Protein AF-B7RTT0-F1 (afdb_monomer)

Mean predicted aligned error: 3.62 Å

Solvent-accessible surface area (backbone atoms only — not comparable to full-atom values): 4391 Å² total; per-residue (Å²): 135,84,69,43,97,49,94,91,38,69,53,88,74,46,82,43,78,44,77,44,95,91,73,50,77,45,80,39,39,50,43,96,66,60,96,83,73,81,56,95,84,62,59,63,42,82,44,78,42,82,72,56,98,87,42,69,43,74,32,29,29,74,49,81,133

pLDDT: mean 92.55, std 6.16, range [68.12, 98.12]

Structure (mmCIF, N/CA/C/O backbone):
data_AF-B7RTT0-F1
#
_entry.id   AF-B7RTT0-F1
#
loop_
_atom_site.group_PDB
_atom_site.id
_atom_site.type_symbol
_atom_site.label_atom_id
_atom_site.label_alt_id
_atom_site.label_comp_id
_atom_site.label_asym_id
_atom_site.label_entity_id
_atom_site.label_seq_id
_atom_site.pdbx_PDB_ins_code
_atom_site.Cartn_x
_atom_site.Cartn_y
_atom_site.Cartn_z
_atom_site.occupancy
_atom_site.B_iso_or_equiv
_atom_site.auth_seq_id
_atom_site.auth_comp_id
_atom_site.auth_asym_id
_atom_site.auth_atom_id
_atom_site.pdbx_PDB_model_num
ATOM 1 N N . MET A 1 1 ? 15.238 0.839 16.667 1.00 68.25 1 MET A N 1
ATOM 2 C CA . MET A 1 1 ? 15.433 1.360 15.297 1.00 68.25 1 MET A CA 1
ATOM 3 C C . MET A 1 1 ? 14.631 0.483 14.351 1.00 68.25 1 MET A C 1
ATOM 5 O O . MET A 1 1 ? 14.824 -0.726 14.395 1.00 68.25 1 MET A O 1
ATOM 9 N N . GLN A 1 2 ? 13.709 1.051 13.574 1.00 79.06 2 GLN A N 1
ATOM 10 C CA . GLN 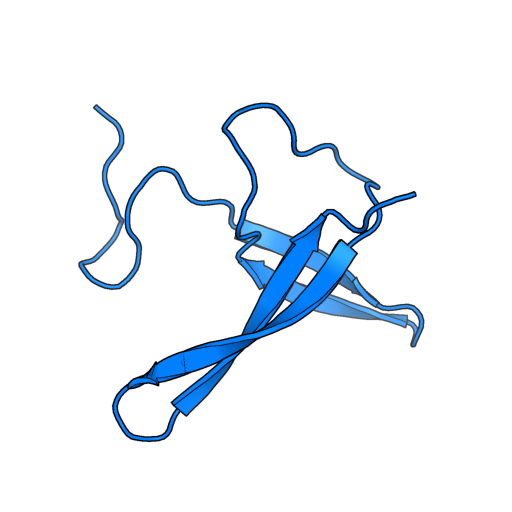A 1 2 ? 13.025 0.330 12.493 1.00 79.06 2 GLN A CA 1
ATOM 11 C C . GLN A 1 2 ? 13.954 0.281 11.272 1.00 79.06 2 GLN A C 1
ATOM 13 O O . GLN A 1 2 ? 14.642 1.260 10.991 1.00 79.06 2 GLN A O 1
ATOM 18 N N . ARG A 1 3 ? 14.031 -0.862 10.583 1.00 85.00 3 ARG A N 1
ATOM 19 C CA . ARG A 1 3 ? 14.847 -1.026 9.372 1.00 85.00 3 ARG A CA 1
ATOM 20 C C . ARG A 1 3 ? 14.140 -1.948 8.391 1.00 85.00 3 ARG A C 1
ATOM 22 O O . ARG A 1 3 ? 13.550 -2.943 8.804 1.00 85.00 3 ARG A O 1
ATOM 29 N N . GLY A 1 4 ? 14.284 -1.636 7.110 1.00 86.69 4 GLY A N 1
ATOM 30 C CA . GLY A 1 4 ? 13.912 -2.505 6.005 1.00 86.69 4 GLY A CA 1
ATOM 31 C C . GLY A 1 4 ? 14.471 -3.920 6.104 1.00 86.69 4 GLY A C 1
ATOM 32 O O . GLY A 1 4 ? 15.598 -4.124 6.578 1.00 86.69 4 GLY A O 1
ATOM 33 N N . ILE A 1 5 ? 13.709 -4.891 5.592 1.00 88.06 5 ILE A N 1
ATOM 34 C CA . ILE A 1 5 ? 14.191 -6.265 5.383 1.00 88.06 5 ILE A CA 1
ATOM 35 C C . ILE A 1 5 ? 15.258 -6.332 4.276 1.00 88.06 5 ILE A C 1
ATOM 37 O O . ILE A 1 5 ? 16.153 -7.174 4.319 1.00 88.06 5 ILE A O 1
ATOM 41 N N . SER A 1 6 ? 15.204 -5.413 3.311 1.00 88.00 6 SER A N 1
ATOM 42 C CA . SER A 1 6 ? 16.183 -5.250 2.235 1.00 88.00 6 SER A CA 1
ATOM 43 C C . SER A 1 6 ? 16.211 -3.790 1.767 1.00 88.00 6 SER A C 1
ATOM 45 O O . SER A 1 6 ? 15.450 -2.961 2.260 1.00 88.00 6 SER A O 1
ATOM 47 N N . ARG A 1 7 ? 17.071 -3.467 0.791 1.00 85.06 7 ARG A N 1
ATOM 48 C CA . ARG A 1 7 ? 17.110 -2.132 0.163 1.00 85.06 7 ARG A CA 1
ATOM 49 C C . ARG A 1 7 ? 15.827 -1.775 -0.594 1.00 85.06 7 ARG A C 1
ATOM 51 O O . ARG A 1 7 ? 15.614 -0.604 -0.856 1.00 85.06 7 ARG A O 1
ATOM 58 N N . ALA A 1 8 ? 15.013 -2.769 -0.945 1.00 82.12 8 ALA A N 1
ATOM 59 C CA . ALA A 1 8 ? 13.759 -2.561 -1.662 1.00 82.12 8 ALA A CA 1
ATOM 60 C C . ALA A 1 8 ? 12.602 -2.121 -0.746 1.00 82.12 8 ALA A C 1
ATOM 62 O O . ALA A 1 8 ? 11.556 -1.729 -1.244 1.00 82.12 8 ALA A O 1
ATOM 63 N N . TYR A 1 9 ? 12.769 -2.192 0.580 1.00 85.38 9 TYR A N 1
ATOM 64 C CA . TYR A 1 9 ? 11.722 -1.856 1.546 1.00 85.38 9 TYR A CA 1
ATOM 65 C C . TYR A 1 9 ? 12.265 -0.862 2.564 1.00 85.38 9 TYR A C 1
ATOM 67 O O . TYR A 1 9 ? 12.888 -1.256 3.549 1.00 85.38 9 TYR A O 1
ATOM 75 N N . GLU A 1 10 ? 12.062 0.429 2.326 1.00 87.00 10 GLU A N 1
ATOM 76 C CA . GLU A 1 10 ? 12.423 1.466 3.289 1.00 87.00 10 GLU A CA 1
ATOM 77 C C . GLU A 1 10 ? 11.445 1.444 4.470 1.00 87.00 10 GLU A C 1
ATOM 79 O O . GLU A 1 10 ? 10.240 1.330 4.282 1.00 87.00 10 GLU A O 1
ATOM 84 N N . ALA A 1 11 ? 11.963 1.470 5.700 1.00 89.44 11 ALA A N 1
ATOM 85 C CA . ALA A 1 11 ? 11.128 1.465 6.898 1.00 89.44 11 ALA A CA 1
ATOM 86 C C . ALA A 1 11 ? 10.855 2.898 7.381 1.00 89.44 11 ALA A C 1
ATOM 88 O O . ALA A 1 11 ? 11.777 3.712 7.334 1.00 89.44 11 ALA A O 1
ATOM 89 N N . PRO A 1 12 ? 9.668 3.173 7.950 1.00 90.56 12 PRO A N 1
ATOM 90 C CA . PRO A 1 12 ? 8.559 2.242 8.177 1.00 90.56 12 PRO A CA 1
ATOM 91 C C . PRO A 1 12 ? 7.791 1.909 6.889 1.00 90.56 12 PRO A C 1
ATOM 93 O O . PRO A 1 12 ? 7.643 2.748 6.013 1.00 90.56 12 PRO A O 1
ATOM 96 N N . TYR A 1 13 ? 7.291 0.676 6.794 1.00 91.12 13 TYR A N 1
ATOM 97 C CA . TYR A 1 13 ? 6.417 0.251 5.704 1.00 91.12 13 TYR A CA 1
ATOM 98 C C . TYR A 1 13 ? 5.306 -0.647 6.234 1.00 91.12 13 TYR A C 1
ATOM 100 O O . TYR A 1 13 ? 5.475 -1.364 7.226 1.00 91.12 13 TYR A O 1
ATOM 108 N N . TYR A 1 14 ? 4.184 -0.634 5.529 1.00 94.06 14 TYR A N 1
ATOM 109 C CA . TYR A 1 14 ? 3.043 -1.492 5.793 1.00 94.06 14 TYR A CA 1
ATOM 110 C C . TYR A 1 14 ? 2.985 -2.621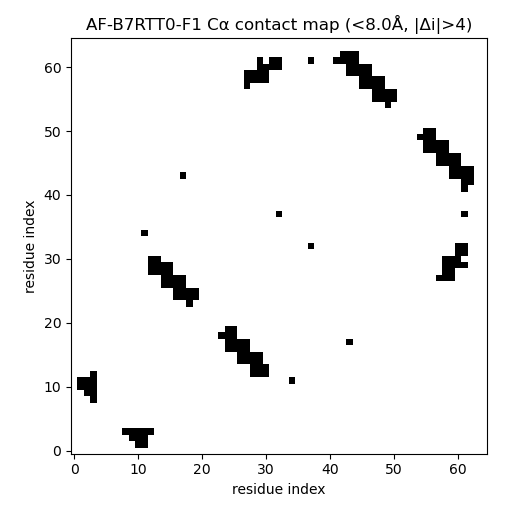 4.773 1.00 94.06 14 TYR A C 1
ATOM 112 O O . TYR A 1 14 ? 3.085 -2.384 3.573 1.00 94.06 14 TYR A O 1
ATOM 120 N N . VAL A 1 15 ? 2.770 -3.843 5.257 1.00 94.25 15 VAL A N 1
ATOM 121 C CA . VAL A 1 15 ? 2.347 -4.974 4.426 1.00 94.25 15 VAL A CA 1
ATOM 122 C C . VAL A 1 15 ? 0.885 -5.232 4.742 1.00 94.25 15 VAL A C 1
ATOM 124 O O . VAL A 1 15 ? 0.531 -5.429 5.905 1.00 94.25 15 VAL A O 1
ATOM 127 N N . VAL A 1 16 ? 0.043 -5.214 3.716 1.00 96.75 16 VAL A N 1
ATOM 128 C CA . VAL A 1 16 ? -1.411 -5.280 3.852 1.00 96.75 16 VAL A CA 1
ATOM 129 C C . VAL A 1 16 ? -1.993 -6.431 3.046 1.00 96.75 16 VAL A C 1
ATOM 131 O O . VAL A 1 16 ? -1.447 -6.841 2.021 1.00 96.75 16 VAL A O 1
ATOM 134 N N . LEU A 1 17 ? -3.127 -6.941 3.520 1.00 98.12 17 LEU A N 1
ATOM 135 C CA . LEU A 1 17 ? -4.022 -7.801 2.758 1.00 98.12 17 LEU A CA 1
ATOM 136 C C . LEU A 1 17 ? -5.245 -6.969 2.384 1.00 98.12 17 LEU A C 1
ATOM 138 O O . LEU A 1 17 ? -6.006 -6.575 3.264 1.00 98.12 17 LEU A O 1
ATOM 142 N N . VAL A 1 18 ? -5.410 -6.697 1.096 1.00 97.88 18 VAL A N 1
ATOM 143 C CA . VAL A 1 18 ? -6.494 -5.871 0.567 1.00 97.88 18 VAL A CA 1
ATOM 144 C C . VAL A 1 18 ? -7.570 -6.772 -0.014 1.00 97.88 18 VAL A C 1
ATOM 146 O O . VAL A 1 18 ? -7.282 -7.582 -0.894 1.00 97.88 18 VAL A O 1
ATOM 149 N N . ASP A 1 19 ? -8.799 -6.617 0.473 1.00 97.94 19 ASP A N 1
ATOM 150 C CA . ASP A 1 19 ? -9.989 -7.194 -0.148 1.00 97.94 19 ASP A CA 1
ATOM 151 C C . ASP A 1 19 ? -10.479 -6.254 -1.250 1.00 97.94 19 ASP A C 1
ATOM 153 O O . ASP A 1 19 ? -10.929 -5.143 -0.967 1.00 97.94 19 ASP A O 1
ATOM 157 N N . LEU A 1 20 ? -10.370 -6.691 -2.504 1.00 97.25 20 LEU A N 1
ATOM 158 C CA . LEU A 1 20 ? -10.870 -5.939 -3.651 1.00 97.25 20 LEU A CA 1
ATOM 159 C C . LEU A 1 20 ? -12.381 -6.145 -3.817 1.00 97.25 20 LEU A C 1
ATOM 161 O O . LEU A 1 20 ? -12.926 -7.179 -3.421 1.00 97.25 20 LEU A O 1
ATOM 165 N N . GLU A 1 21 ? -13.064 -5.176 -4.429 1.00 95.94 21 GLU A N 1
ATOM 166 C CA . GLU A 1 21 ? -14.524 -5.217 -4.618 1.00 95.94 21 GLU A CA 1
ATOM 167 C C . GLU A 1 21 ? -14.964 -6.379 -5.526 1.00 95.94 21 GLU A C 1
ATOM 169 O O . GLU A 1 21 ? -16.075 -6.892 -5.398 1.00 95.94 21 GLU A O 1
ATOM 174 N N . GLU A 1 22 ? -14.064 -6.867 -6.379 1.00 96.88 22 GLU A N 1
ATOM 175 C CA . GLU A 1 22 ? -14.235 -8.047 -7.224 1.00 96.88 22 GLU A CA 1
ATOM 176 C C . GLU A 1 22 ? -14.212 -9.373 -6.435 1.00 96.88 22 GLU A C 1
ATOM 178 O O . GLU A 1 22 ? -14.519 -10.427 -6.994 1.00 96.88 22 GLU A O 1
ATOM 183 N N . GLY A 1 23 ? -13.863 -9.343 -5.141 1.00 97.06 23 GLY A N 1
ATOM 184 C CA . GLY A 1 23 ? -13.924 -10.490 -4.227 1.00 97.06 23 GLY A CA 1
ATOM 185 C C . GLY A 1 23 ? -12.617 -11.269 -4.047 1.00 97.06 23 GLY A C 1
ATOM 186 O O . GLY A 1 23 ? -12.623 -12.330 -3.420 1.00 97.06 23 GLY A O 1
ATOM 187 N N . VAL A 1 24 ? -11.492 -10.775 -4.574 1.00 97.25 24 VAL A N 1
ATOM 188 C CA . VAL A 1 24 ? -10.159 -11.371 -4.371 1.00 97.25 24 VAL A CA 1
ATOM 189 C C . VAL A 1 24 ? -9.372 -10.629 -3.293 1.00 97.25 24 VAL A C 1
ATOM 191 O O . VAL A 1 24 ? -9.528 -9.422 -3.116 1.00 97.25 24 VAL A O 1
ATOM 194 N N . ARG A 1 25 ? -8.478 -11.348 -2.604 1.00 97.62 25 ARG A N 1
A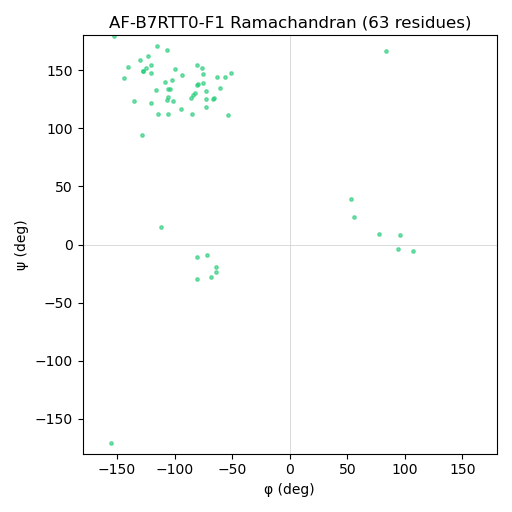TOM 195 C CA . ARG A 1 25 ? -7.562 -10.778 -1.610 1.00 97.62 25 ARG A CA 1
ATOM 196 C C . ARG A 1 25 ? -6.139 -10.707 -2.152 1.00 97.62 25 ARG A C 1
ATOM 198 O O . ARG A 1 25 ? -5.590 -11.727 -2.569 1.00 97.62 25 ARG A O 1
ATOM 205 N N . MET A 1 26 ? -5.528 -9.528 -2.092 1.00 97.38 26 MET A N 1
ATOM 206 C CA . MET A 1 26 ? -4.171 -9.266 -2.577 1.00 97.38 26 MET A CA 1
ATOM 207 C C . MET A 1 26 ? -3.242 -8.865 -1.429 1.00 97.38 26 MET A C 1
ATOM 209 O O . MET A 1 26 ? -3.587 -8.006 -0.624 1.00 97.38 26 MET A O 1
ATOM 213 N N . MET A 1 27 ? -2.048 -9.461 -1.366 1.00 97.38 27 MET A N 1
ATOM 214 C CA . MET A 1 27 ? -0.973 -8.969 -0.501 1.00 97.38 27 MET A CA 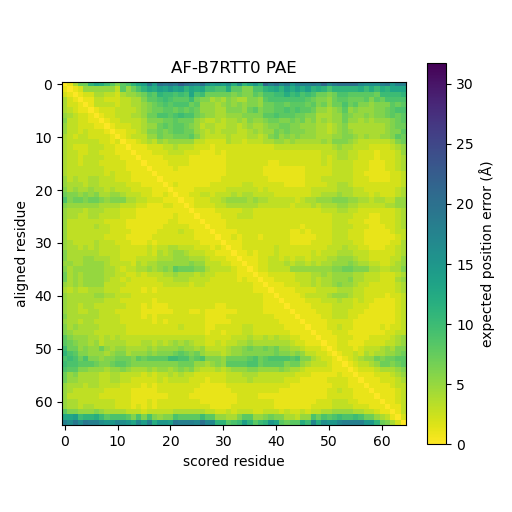1
ATOM 215 C C . MET A 1 27 ? -0.197 -7.876 -1.235 1.00 97.38 27 MET A C 1
ATOM 217 O O . MET A 1 27 ? 0.270 -8.112 -2.348 1.00 97.38 27 MET A O 1
ATOM 221 N N . SER A 1 28 ? -0.059 -6.704 -0.623 1.00 96.19 28 SER A N 1
ATOM 222 C CA . SER A 1 28 ? 0.676 -5.574 -1.199 1.00 96.19 28 SER A CA 1
ATOM 223 C C . SER A 1 28 ? 1.183 -4.625 -0.099 1.00 96.19 28 SER A C 1
ATOM 225 O O . SER A 1 28 ? 1.135 -4.961 1.087 1.00 96.19 28 SER A O 1
ATOM 227 N N . SER A 1 29 ? 1.694 -3.461 -0.490 1.00 95.00 29 SER A N 1
ATOM 228 C CA . SER A 1 29 ? 2.143 -2.391 0.397 1.00 95.00 29 SER A CA 1
ATOM 229 C C . SER A 1 29 ? 1.104 -1.274 0.471 1.00 95.00 29 SER A C 1
ATOM 231 O O . SER A 1 29 ? 0.516 -0.913 -0.550 1.00 95.00 29 SER A O 1
ATOM 233 N N . LEU A 1 30 ? 0.923 -0.704 1.666 1.00 96.06 30 LEU A N 1
ATOM 234 C CA . LEU A 1 30 ? 0.214 0.565 1.843 1.00 96.06 30 LEU A CA 1
ATOM 235 C C . LEU A 1 30 ? 1.251 1.695 1.850 1.00 96.06 30 LEU A C 1
ATOM 237 O O . LEU A 1 30 ? 2.144 1.711 2.700 1.00 96.06 30 LEU A O 1
ATOM 241 N N . VAL A 1 31 ? 1.158 2.580 0.865 1.00 94.62 31 VAL A N 1
ATOM 242 C CA . VAL A 1 31 ? 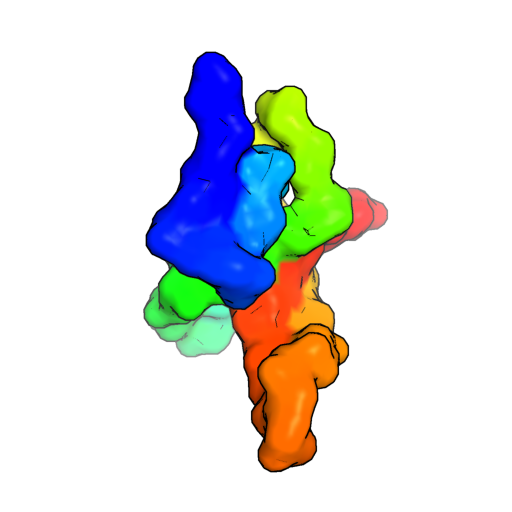2.023 3.747 0.664 1.00 94.62 31 VAL A CA 1
ATOM 243 C C . VAL A 1 31 ? 1.267 5.026 1.016 1.00 94.62 31 VAL A C 1
ATOM 245 O O . VAL A 1 31 ? 0.050 4.995 1.183 1.00 94.62 31 VAL A O 1
ATOM 248 N N . GLU A 1 32 ? 1.998 6.139 1.133 1.00 93.69 32 GLU A N 1
ATOM 249 C CA . GLU A 1 32 ? 1.423 7.456 1.466 1.00 93.69 32 GLU A CA 1
ATOM 250 C C . GLU A 1 32 ? 0.572 7.421 2.750 1.00 93.69 32 GLU A C 1
ATOM 252 O O . GLU A 1 32 ? -0.490 8.025 2.827 1.00 93.69 32 GLU A O 1
ATOM 257 N N . CYS A 1 33 ? 1.030 6.665 3.751 1.00 93.25 33 CYS A N 1
ATOM 258 C CA . CYS A 1 33 ? 0.345 6.492 5.025 1.00 93.25 33 CYS A CA 1
ATOM 259 C C . CYS A 1 33 ? 1.352 6.610 6.168 1.00 93.25 33 CYS A C 1
ATOM 261 O O . CYS A 1 33 ? 2.343 5.869 6.213 1.00 93.25 33 CYS A O 1
ATOM 263 N N . GLU A 1 34 ? 1.095 7.534 7.091 1.00 91.06 34 GLU A N 1
ATOM 264 C CA . GLU A 1 34 ? 1.948 7.743 8.252 1.00 91.06 34 GLU A CA 1
ATOM 265 C C . GLU A 1 34 ? 1.733 6.649 9.312 1.00 91.06 34 GLU A C 1
ATOM 267 O O . GLU A 1 34 ? 0.640 6.077 9.442 1.00 91.06 34 GLU A O 1
ATOM 272 N N . PRO A 1 35 ? 2.762 6.348 10.127 1.00 88.88 35 PRO A N 1
ATOM 273 C CA . PRO A 1 35 ? 2.646 5.396 11.219 1.00 88.88 35 PRO A CA 1
ATOM 274 C C . PRO A 1 35 ? 1.490 5.721 12.178 1.00 88.88 35 PRO A C 1
ATOM 276 O O . PRO A 1 35 ? 1.558 6.666 12.959 1.00 88.88 35 PRO A O 1
ATOM 279 N N . GLY A 1 36 ? 0.464 4.873 12.174 1.00 89.25 36 GLY A N 1
ATOM 280 C CA . GLY A 1 36 ? -0.698 4.969 13.063 1.00 89.25 36 GLY A CA 1
ATOM 281 C C . GLY A 1 36 ? -1.989 5.441 12.393 1.00 89.25 36 GLY A C 1
ATOM 282 O O . GLY A 1 36 ? -3.025 5.392 13.045 1.00 89.25 36 GLY A O 1
ATOM 283 N N . GLU A 1 37 ? -1.953 5.838 11.119 1.00 92.25 37 GLU A N 1
ATOM 284 C CA . GLU A 1 37 ? -3.158 6.209 10.358 1.00 92.25 37 GLU A CA 1
ATOM 285 C C . GLU A 1 37 ? -3.916 4.989 9.817 1.00 92.25 37 GLU A C 1
ATOM 287 O O . GLU A 1 37 ? -5.132 5.025 9.645 1.00 92.25 37 GLU A O 1
ATOM 292 N N . ALA A 1 38 ? -3.203 3.894 9.537 1.00 93.00 38 ALA A N 1
ATOM 293 C CA . ALA A 1 38 ? -3.797 2.693 8.966 1.00 93.00 38 ALA A CA 1
ATOM 294 C C . ALA A 1 38 ? -4.645 1.915 9.986 1.00 93.00 38 ALA A C 1
ATOM 296 O O . ALA A 1 38 ? -4.136 1.443 11.007 1.00 93.00 38 ALA A O 1
ATOM 297 N N . GLU A 1 39 ? -5.908 1.665 9.635 1.00 95.38 39 GLU A N 1
ATOM 298 C CA . GLU A 1 39 ? -6.831 0.820 10.394 1.00 95.38 39 GLU A CA 1
ATOM 299 C C . GLU A 1 39 ? -7.345 -0.361 9.556 1.00 95.38 39 GLU A C 1
ATOM 301 O O . GLU A 1 39 ? -7.524 -0.276 8.338 1.00 95.38 39 GLU A O 1
ATOM 306 N N . VAL A 1 40 ? -7.613 -1.495 10.210 1.00 96.12 40 VAL A N 1
ATOM 307 C CA . VAL A 1 40 ? -8.207 -2.658 9.536 1.00 96.12 40 VAL A CA 1
ATOM 308 C C . VAL A 1 40 ? -9.625 -2.314 9.087 1.00 96.12 40 VAL A C 1
ATOM 310 O O . VAL A 1 40 ? -10.463 -1.932 9.898 1.00 96.12 40 VAL A O 1
ATOM 313 N N . GLY A 1 41 ? -9.905 -2.515 7.800 1.00 95.56 41 GLY A N 1
ATOM 314 C CA . GLY A 1 41 ? -11.198 -2.195 7.192 1.00 95.56 41 GLY A CA 1
ATOM 315 C C . GLY A 1 41 ? -11.264 -0.805 6.555 1.00 95.56 41 GLY A C 1
ATOM 316 O O . GLY A 1 41 ? -12.273 -0.501 5.917 1.00 95.56 41 GLY A O 1
ATOM 317 N N . ALA A 1 42 ? -10.203 0.005 6.667 1.00 95.81 42 ALA A N 1
ATOM 318 C CA . ALA A 1 42 ? -10.092 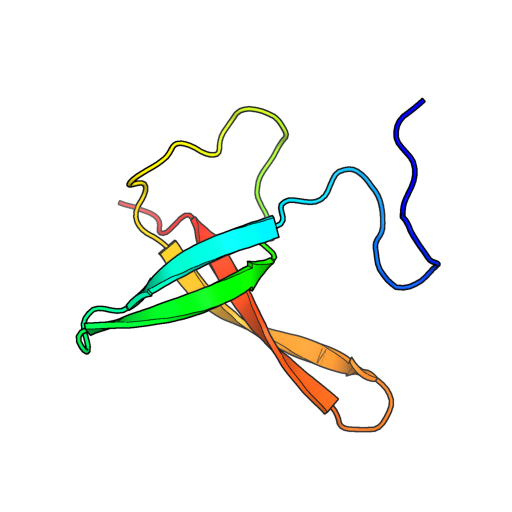1.261 5.937 1.00 95.81 42 ALA A CA 1
ATOM 319 C C . ALA A 1 42 ? -10.219 1.035 4.421 1.00 95.81 42 ALA A C 1
ATOM 321 O O . ALA A 1 42 ? -9.766 0.023 3.874 1.00 95.81 42 ALA A O 1
ATOM 322 N N . LYS A 1 43 ? -10.855 1.988 3.735 1.00 97.00 43 LYS A N 1
ATOM 323 C CA . LYS A 1 43 ? -10.958 1.968 2.276 1.00 97.00 43 LYS A CA 1
ATOM 324 C C . LYS A 1 43 ? -9.621 2.372 1.671 1.00 97.00 43 LYS A C 1
ATOM 326 O O . LYS A 1 43 ? -8.963 3.293 2.145 1.00 97.00 43 LYS A O 1
ATOM 331 N N . VAL A 1 44 ? -9.243 1.675 0.609 1.00 97.62 44 VAL A N 1
ATOM 332 C CA . VAL A 1 44 ? -7.999 1.915 -0.118 1.00 97.62 44 VAL A CA 1
ATOM 333 C C . VAL A 1 44 ? -8.274 2.032 -1.604 1.00 97.62 44 VAL A C 1
ATOM 335 O O . VAL A 1 44 ? -9.287 1.539 -2.104 1.00 97.62 44 VAL A O 1
ATOM 338 N N . GLU A 1 45 ? -7.351 2.664 -2.309 1.00 97.25 45 GLU A N 1
ATOM 339 C CA . GLU A 1 45 ? -7.336 2.732 -3.763 1.00 97.25 45 GLU A CA 1
ATOM 340 C C . GLU A 1 45 ? -5.980 2.278 -4.304 1.00 97.25 45 GLU A C 1
ATOM 342 O O . GLU A 1 45 ? -4.950 2.405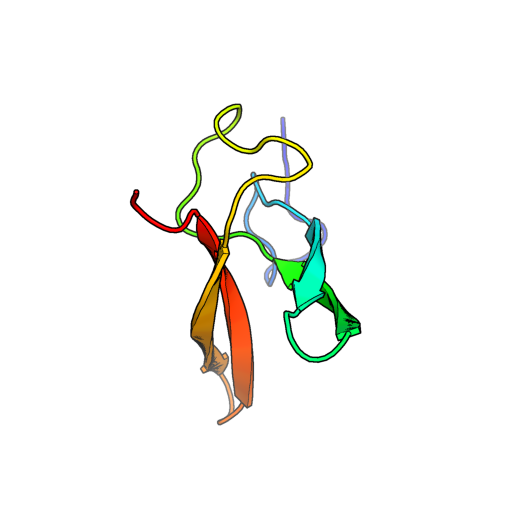 -3.636 1.00 97.25 45 GLU A O 1
ATOM 347 N N . VAL A 1 46 ? -5.994 1.694 -5.504 1.00 97.25 46 VAL A N 1
ATOM 348 C CA . VAL A 1 46 ? -4.787 1.166 -6.143 1.00 97.25 46 VAL A CA 1
ATOM 349 C C . VAL A 1 46 ? -3.987 2.288 -6.802 1.00 97.25 46 VAL A C 1
ATOM 351 O O . VAL A 1 46 ? -4.525 3.140 -7.506 1.00 97.25 46 VAL A O 1
ATOM 354 N N . LEU A 1 47 ? -2.675 2.232 -6.619 1.00 97.19 47 LEU A N 1
ATOM 355 C CA . LEU A 1 47 ? -1.675 3.001 -7.339 1.00 97.19 47 LEU A CA 1
ATOM 356 C C . LEU A 1 47 ? -0.727 2.036 -8.050 1.00 97.19 47 LEU A C 1
ATOM 358 O O . LEU A 1 47 ? -0.524 0.902 -7.620 1.00 97.19 47 LEU A O 1
ATOM 362 N N . PHE A 1 48 ? -0.109 2.496 -9.129 1.00 96.44 48 PHE A N 1
ATOM 363 C CA . PHE A 1 48 ? 0.881 1.722 -9.869 1.00 96.44 48 PHE A CA 1
ATOM 364 C C . PHE A 1 48 ? 2.236 2.403 -9.745 1.00 96.44 48 PHE A C 1
ATOM 366 O O . PHE A 1 48 ? 2.425 3.508 -10.253 1.00 96.44 48 PHE A O 1
ATOM 373 N N . 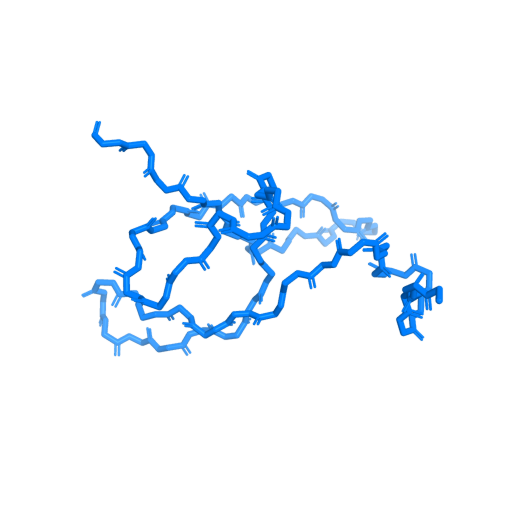GLN A 1 49 ? 3.165 1.752 -9.047 1.00 93.88 49 GLN A N 1
ATOM 374 C CA . GLN A 1 49 ? 4.487 2.300 -8.769 1.00 93.88 49 GLN A CA 1
ATOM 375 C C . GLN A 1 49 ? 5.544 1.616 -9.637 1.00 93.88 49 GLN A C 1
ATOM 377 O O . GLN A 1 49 ? 5.573 0.387 -9.741 1.00 93.88 49 GLN A O 1
ATOM 382 N N . ASP A 1 50 ? 6.421 2.418 -10.240 1.00 92.88 50 ASP A N 1
ATOM 383 C CA . ASP A 1 50 ? 7.620 1.928 -10.920 1.00 92.88 50 ASP A CA 1
ATOM 384 C C . ASP A 1 50 ? 8.579 1.322 -9.886 1.00 92.88 50 ASP A C 1
ATOM 386 O O . ASP A 1 50 ? 8.927 1.958 -8.887 1.00 92.88 50 ASP A O 1
ATOM 390 N N . TRP A 1 51 ? 8.968 0.073 -10.117 1.00 89.50 51 TRP A N 1
ATOM 391 C CA . TRP A 1 51 ? 9.878 -0.703 -9.275 1.00 89.50 51 TRP A CA 1
ATOM 392 C C . TRP A 1 51 ? 11.224 -0.987 -9.957 1.00 89.50 51 TRP A C 1
ATOM 394 O O . TRP A 1 51 ? 12.008 -1.812 -9.487 1.00 89.50 51 TRP A O 1
ATOM 404 N N . GLY A 1 52 ? 11.515 -0.273 -11.043 1.00 90.00 52 GLY A N 1
ATOM 405 C CA . GLY A 1 52 ? 12.709 -0.426 -11.858 1.00 90.00 52 GLY A CA 1
ATOM 406 C C . GLY A 1 52 ? 12.585 -1.546 -12.888 1.00 90.00 52 GLY A C 1
ATOM 407 O O . GLY A 1 52 ? 11.681 -2.376 -12.851 1.00 90.00 52 GLY A O 1
ATOM 408 N N . GLU A 1 53 ? 13.515 -1.556 -13.847 1.00 89.88 53 GLU A N 1
ATOM 409 C CA . GLU A 1 53 ? 13.641 -2.608 -14.877 1.00 89.88 53 GLU A CA 1
ATOM 410 C C . GLU A 1 53 ? 12.361 -2.847 -15.709 1.00 89.88 53 GLU A C 1
ATOM 412 O O . GLU A 1 53 ? 12.168 -3.908 -16.296 1.00 89.88 53 GLU A O 1
ATOM 417 N N . GLY A 1 54 ? 11.485 -1.839 -15.796 1.00 91.88 54 GLY A N 1
ATOM 418 C CA . GLY A 1 54 ? 10.200 -1.940 -16.493 1.00 91.88 54 GLY A CA 1
ATOM 419 C C . GLY A 1 54 ? 9.116 -2.682 -15.704 1.00 91.88 54 GLY A C 1
ATOM 420 O O . GLY A 1 54 ? 8.051 -2.963 -16.254 1.00 91.88 54 GLY A O 1
ATOM 421 N N . HIS A 1 55 ? 9.357 -2.995 -14.430 1.00 92.06 55 HIS A N 1
ATOM 422 C CA . HIS A 1 55 ? 8.356 -3.553 -13.534 1.00 92.06 55 HIS A CA 1
ATOM 423 C C . HIS A 1 55 ? 7.501 -2.446 -12.922 1.00 92.06 55 HIS A C 1
ATOM 425 O O . HIS A 1 55 ? 8.007 -1.496 -12.332 1.00 92.06 55 HIS A O 1
ATOM 431 N N . VAL A 1 56 ? 6.184 -2.611 -13.022 1.00 95.25 56 VAL A N 1
ATOM 432 C CA . VAL A 1 56 ? 5.203 -1.743 -12.373 1.00 95.25 56 VAL A CA 1
ATOM 433 C C . VAL A 1 56 ? 4.368 -2.608 -11.446 1.00 95.25 56 VAL A C 1
ATOM 435 O O . VAL A 1 56 ? 3.768 -3.589 -11.892 1.00 95.25 56 VAL A O 1
ATOM 438 N N . LEU A 1 57 ? 4.354 -2.270 -10.160 1.00 94.88 57 LEU A N 1
ATOM 439 C CA . LEU A 1 57 ? 3.642 -3.042 -9.147 1.00 94.88 57 LEU A CA 1
ATOM 440 C C . LEU A 1 57 ? 2.395 -2.296 -8.662 1.00 94.88 57 LEU A C 1
ATOM 442 O O . LEU A 1 57 ? 2.456 -1.080 -8.457 1.00 94.88 57 LEU A O 1
ATOM 446 N N . PRO A 1 58 ? 1.273 -3.008 -8.446 1.00 97.06 58 PRO A N 1
ATOM 447 C CA . PRO A 1 58 ? 0.122 -2.441 -7.767 1.00 97.06 58 PRO A CA 1
ATOM 448 C C . PRO A 1 58 ? 0.433 -2.295 -6.274 1.00 97.06 58 PRO A C 1
ATOM 450 O O . PRO A 1 58 ? 0.663 -3.283 -5.572 1.00 97.06 58 PRO A O 1
ATOM 453 N N . VAL A 1 59 ? 0.412 -1.059 -5.796 1.00 96.69 59 VAL A N 1
ATOM 454 C CA . VAL A 1 59 ? 0.457 -0.680 -4.379 1.00 96.69 59 VAL A CA 1
ATOM 455 C C . VAL A 1 59 ? -0.855 0.010 -4.016 1.00 96.69 59 VAL A C 1
ATOM 457 O O . VAL A 1 59 ? -1.676 0.275 -4.891 1.00 96.69 59 VAL A O 1
ATOM 460 N N . PHE A 1 60 ? -1.095 0.275 -2.738 1.00 97.62 60 PHE A N 1
ATOM 461 C CA . PHE A 1 60 ? -2.346 0.887 -2.292 1.00 97.62 60 PHE A CA 1
ATOM 462 C C . PHE A 1 60 ? -2.074 2.117 -1.443 1.00 97.62 60 PHE A C 1
ATOM 464 O O . PHE A 1 60 ? -1.080 2.149 -0.729 1.00 97.62 60 PHE A O 1
ATOM 471 N N . LYS A 1 61 ? -2.976 3.093 -1.477 1.00 97.31 61 LYS A N 1
ATOM 472 C CA . LYS A 1 61 ? -3.038 4.179 -0.490 1.00 97.31 61 LYS A CA 1
ATOM 473 C C . LYS A 1 61 ? -4.409 4.211 0.171 1.00 97.31 61 LYS A C 1
ATOM 475 O O . LYS A 1 61 ? -5.356 3.615 -0.349 1.00 97.31 61 LYS A O 1
ATOM 480 N N . LEU A 1 62 ? -4.511 4.885 1.314 1.00 97.06 62 LEU A N 1
AT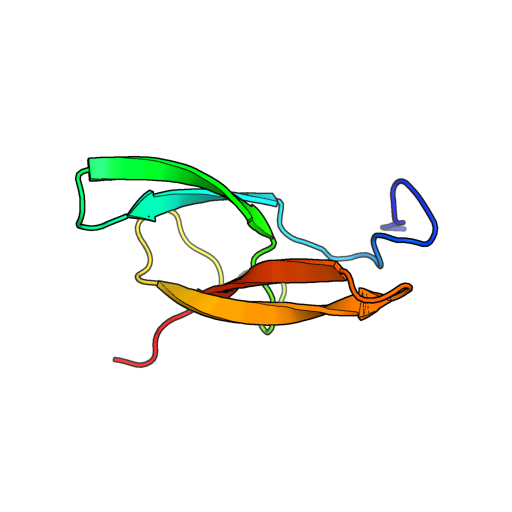OM 481 C CA . LEU A 1 62 ? -5.809 5.172 1.918 1.00 97.06 62 LEU A CA 1
ATOM 482 C C . LEU A 1 62 ? -6.631 6.014 0.939 1.00 97.06 62 LEU A C 1
ATOM 484 O O . LEU A 1 62 ? -6.109 6.930 0.307 1.00 97.06 62 LEU A O 1
ATOM 488 N N . ARG A 1 63 ? -7.900 5.648 0.770 1.00 95.31 63 ARG A N 1
ATOM 489 C CA . ARG A 1 63 ? -8.822 6.385 -0.087 1.00 95.31 63 ARG A CA 1
ATOM 490 C C . ARG A 1 63 ? -9.365 7.576 0.699 1.00 95.31 63 ARG A C 1
ATOM 492 O O . ARG A 1 63 ? -9.870 7.379 1.803 1.00 95.31 63 ARG A O 1
ATOM 499 N N . ASP A 1 64 ? -9.307 8.763 0.105 1.00 86.31 64 ASP A N 1
ATOM 500 C CA . ASP A 1 64 ? -9.982 9.949 0.641 1.00 86.31 64 ASP A CA 1
ATOM 501 C C . ASP A 1 64 ? -11.512 9.733 0.661 1.00 86.31 64 ASP A C 1
ATOM 503 O O . ASP A 1 64 ? -12.057 9.068 -0.230 1.00 86.31 64 ASP A O 1
ATOM 507 N N . GLU A 1 65 ? -12.201 10.256 1.683 1.00 68.12 65 GLU A N 1
ATOM 508 C CA . GLU A 1 65 ? -13.666 10.123 1.840 1.00 68.12 65 GLU A CA 1
ATOM 509 C C . GLU A 1 65 ? -14.473 10.640 0.635 1.00 68.12 65 GLU A C 1
ATOM 511 O O . GLU A 1 65 ? -14.183 11.749 0.126 1.00 68.12 65 GLU A O 1
#

Secondary structure (DSSP, 8-state):
----SSTTSPSS-EEEEEE-TTS-EEEEEE-S--TTT--TT--EEEEEEE-STT-EEEEEEEPP-

Sequence (65 aa):
MQRGISRAYEAPYYVVLVDLEEGVRMMSSLVECEPGEAEVGAKVEVLFQDWGEGHVLPVFKLRDE

Radius of gyration: 12.52 Å; Cα contacts (8 Å, |Δi|>4): 89; chains: 1; bounding box: 32×22×32 Å

Nearest PDB structures (foldseek):
  6ok1-assembly1_D  TM=9.253E-01  e=1.001E-02  Thermomonospora curvata DSM 43183

Foldseek 3Di:
DDQDPDPLDGPPWDWDWDQDPVGDTDTATEPPDDPPRDDPPFDKDWDWDDSDPPDTDTHIYGDDD